Protein AF-A0A3M1MJD3-F1 (afdb_monomer_lite)

Radius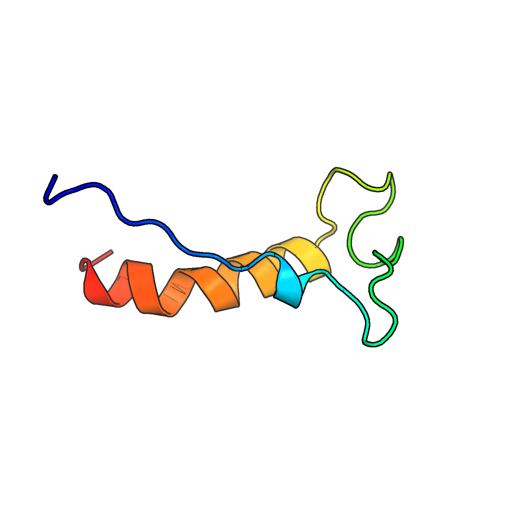 of gyration: 12.87 Å; chains: 1; bounding box: 31×25×32 Å

Foldseek 3Di:
DVPDDDDDQVVLQADPVRDGDCQQVVPVPDGDPVVVVSVCVSCVVVVVVVVD

pLDDT: mean 96.25, std 4.4, range [69.25, 98.62]

Sequence (52 aa):
GDHVHFLDIGDRFLQPDGIISRDIMPDLLHLSEEGYRRWAVALEPKLQALGL

Secondary structure (DSSP, 8-state):
-TT------GGGGB-TTSPBPTTT-TTSSS--HHHHHHHHHHHHHHHHHTT-

Structure (mmCIF, N/CA/C/O backbone):
data_AF-A0A3M1MJD3-F1
#
_entry.id   AF-A0A3M1MJD3-F1
#
loop_
_atom_site.group_PDB
_atom_site.id
_atom_site.type_symbol
_atom_site.label_atom_id
_atom_site.label_alt_id
_atom_site.label_comp_id
_atom_site.label_asym_id
_atom_site.label_entity_id
_atom_site.label_seq_id
_atom_site.pdbx_PDB_ins_code
_atom_site.Cartn_x
_atom_site.Cartn_y
_atom_site.Cartn_z
_atom_site.occupancy
_atom_site.B_iso_or_equiv
_atom_site.auth_seq_id
_atom_site.auth_comp_id
_atom_site.auth_asym_id
_atom_site.auth_atom_id
_atom_site.pdbx_PDB_model_num
ATOM 1 N N . GLY A 1 1 ? -10.732 -1.690 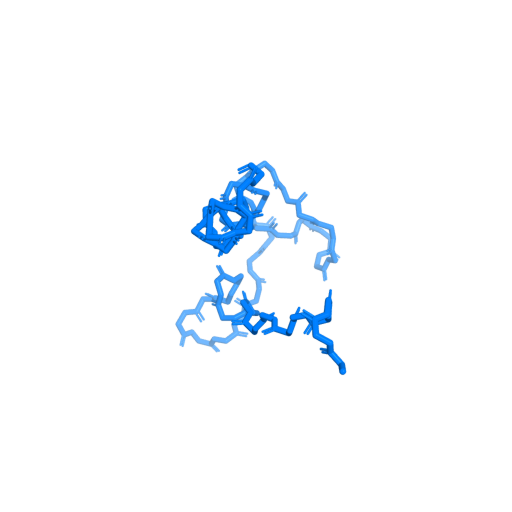22.071 1.00 69.25 1 GLY A N 1
ATOM 2 C CA . GLY A 1 1 ? -9.717 -1.603 21.001 1.00 69.25 1 GLY A CA 1
ATOM 3 C C . GLY A 1 1 ? -10.338 -0.980 19.775 1.00 69.25 1 GLY A C 1
ATOM 4 O O . GLY A 1 1 ? -10.062 -1.419 18.671 1.00 69.25 1 GLY A O 1
ATOM 5 N N . ASP A 1 2 ? -11.196 0.020 19.969 1.00 85.38 2 ASP A N 1
ATOM 6 C CA . ASP A 1 2 ? -12.296 0.280 19.027 1.00 85.38 2 ASP A CA 1
ATOM 7 C C . ASP A 1 2 ? -11.903 1.317 17.969 1.00 85.38 2 ASP A C 1
ATOM 9 O O . ASP A 1 2 ? -12.611 1.523 16.991 1.00 85.38 2 ASP A O 1
ATOM 13 N N . HIS A 1 3 ? -10.732 1.928 18.160 1.00 91.00 3 HIS A N 1
ATOM 14 C CA . HIS A 1 3 ? -10.120 2.922 17.281 1.00 91.00 3 HIS A CA 1
ATOM 15 C C . HIS A 1 3 ? -8.889 2.384 16.541 1.00 91.00 3 HIS A C 1
ATOM 17 O O . HIS A 1 3 ? -8.251 3.118 15.792 1.00 91.00 3 HIS A O 1
ATOM 23 N N . VAL A 1 4 ? -8.517 1.120 16.770 1.00 94.88 4 VAL A N 1
ATOM 24 C CA . VAL A 1 4 ? -7.380 0.486 16.097 1.00 94.88 4 VAL A CA 1
ATOM 25 C C . VAL A 1 4 ? -7.928 -0.462 15.042 1.00 94.88 4 VAL A C 1
ATOM 27 O O . VAL A 1 4 ? -8.687 -1.379 15.349 1.00 94.88 4 VAL A O 1
ATOM 30 N N . HIS A 1 5 ? -7.526 -0.251 13.792 1.00 94.88 5 HIS A N 1
ATOM 31 C CA . HIS A 1 5 ? -7.921 -1.095 12.673 1.00 94.88 5 HIS A CA 1
ATOM 32 C C . HIS A 1 5 ? -6.679 -1.587 11.943 1.00 94.88 5 HIS A C 1
ATOM 34 O O . HIS A 1 5 ? -5.893 -0.786 11.443 1.00 94.88 5 HIS A O 1
ATOM 40 N N . PHE A 1 6 ? -6.513 -2.904 11.881 1.00 95.75 6 PHE A N 1
ATOM 41 C CA . PHE A 1 6 ? -5.465 -3.529 11.088 1.00 95.75 6 PHE A CA 1
ATOM 42 C C . PHE A 1 6 ? -5.967 -3.769 9.663 1.00 95.75 6 PHE A C 1
ATOM 44 O O . PHE A 1 6 ? -7.041 -4.343 9.479 1.00 95.75 6 PHE A O 1
ATOM 51 N N . LEU A 1 7 ? -5.189 -3.324 8.678 1.00 97.00 7 LEU A N 1
ATOM 52 C CA . LEU A 1 7 ? -5.411 -3.562 7.256 1.00 97.00 7 LEU A CA 1
ATOM 53 C C . LEU A 1 7 ? -4.185 -4.289 6.703 1.00 97.00 7 LEU A C 1
ATOM 55 O O . LEU A 1 7 ? -3.097 -3.716 6.667 1.00 97.00 7 LEU A O 1
ATOM 59 N N . ASP A 1 8 ? -4.375 -5.530 6.266 1.00 97.12 8 ASP A N 1
ATOM 60 C CA . ASP A 1 8 ? -3.355 -6.261 5.521 1.00 97.12 8 ASP A CA 1
ATOM 61 C C . ASP A 1 8 ? -3.499 -5.940 4.031 1.00 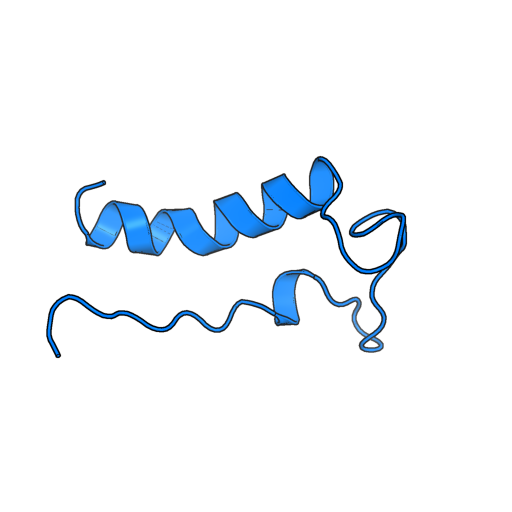97.12 8 ASP A C 1
ATOM 63 O O . AS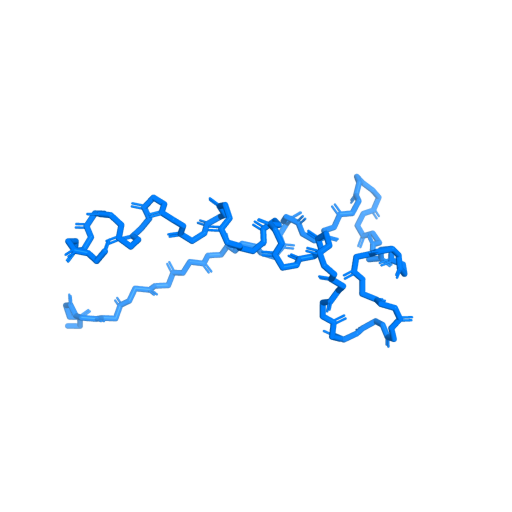P A 1 8 ? -4.464 -6.348 3.387 1.00 97.12 8 ASP A O 1
ATOM 67 N N . ILE A 1 9 ? -2.577 -5.128 3.517 1.00 97.56 9 ILE A N 1
ATOM 68 C CA . ILE A 1 9 ? -2.565 -4.652 2.124 1.00 97.56 9 ILE A CA 1
ATOM 69 C C . ILE A 1 9 ? -1.224 -4.936 1.438 1.00 97.56 9 ILE A C 1
ATOM 71 O O . ILE A 1 9 ? -0.915 -4.339 0.406 1.00 97.56 9 ILE A O 1
ATOM 75 N N . GLY A 1 10 ? -0.392 -5.800 2.031 1.00 95.31 10 GLY A N 1
ATOM 76 C CA . GLY A 1 10 ? 0.949 -6.089 1.518 1.00 95.31 10 GLY A CA 1
ATOM 77 C C . GLY A 1 10 ? 0.926 -6.717 0.123 1.00 95.31 10 GLY A C 1
ATOM 78 O O . GLY A 1 10 ? 1.772 -6.404 -0.715 1.00 95.31 10 GLY A O 1
ATOM 79 N N . ASP A 1 11 ? -0.093 -7.532 -0.152 1.00 96.25 11 ASP A N 1
ATOM 80 C CA . ASP A 1 11 ? -0.335 -8.191 -1.438 1.00 96.25 11 ASP A CA 1
ATOM 81 C C . ASP A 1 11 ? -0.444 -7.205 -2.613 1.00 96.25 11 ASP A C 1
ATOM 83 O O . ASP A 1 11 ? -0.067 -7.534 -3.735 1.00 96.25 11 ASP A O 1
ATOM 87 N N . ARG A 1 12 ? -0.875 -5.961 -2.363 1.00 96.94 12 ARG A N 1
ATOM 88 C CA . ARG A 1 12 ? -1.026 -4.923 -3.397 1.00 96.94 12 ARG A CA 1
ATOM 89 C C . ARG A 1 12 ? 0.299 -4.462 -3.999 1.00 96.94 12 ARG A C 1
ATOM 91 O O . ARG A 1 12 ? 0.312 -3.918 -5.109 1.00 96.94 12 ARG A O 1
ATOM 98 N N . PHE A 1 13 ? 1.407 -4.681 -3.296 1.00 97.25 13 PHE A N 1
ATOM 99 C CA . PHE A 1 13 ? 2.747 -4.319 -3.758 1.00 97.25 13 PHE A CA 1
ATOM 100 C C . PHE A 1 13 ? 3.476 -5.469 -4.455 1.00 97.25 13 PHE A C 1
ATOM 102 O O . PHE A 1 13 ? 4.485 -5.229 -5.122 1.00 97.25 13 PHE A O 1
ATOM 109 N N . LEU A 1 14 ? 2.975 -6.697 -4.309 1.00 96.94 14 LEU A N 1
ATOM 110 C CA . LEU A 1 14 ? 3.605 -7.891 -4.852 1.00 96.94 14 LEU A CA 1
ATOM 111 C C . LEU A 1 14 ? 3.142 -8.150 -6.285 1.00 96.94 14 LEU A C 1
ATOM 113 O O . LEU A 1 14 ? 1.993 -7.907 -6.659 1.00 96.94 14 LEU A O 1
ATOM 117 N N . GLN A 1 15 ? 4.055 -8.671 -7.093 1.00 94.56 15 GLN A N 1
ATOM 118 C CA . GLN A 1 15 ? 3.723 -9.300 -8.363 1.00 94.56 15 GLN A CA 1
ATOM 119 C C . GLN A 1 15 ? 3.192 -10.728 -8.128 1.00 94.56 15 GLN A C 1
ATOM 121 O O . GLN A 1 15 ? 3.327 -11.255 -7.020 1.00 94.56 15 GLN A O 1
ATOM 126 N N . PRO A 1 16 ? 2.599 -11.393 -9.142 1.00 95.19 16 PRO A N 1
ATOM 127 C CA . PRO A 1 16 ? 2.060 -12.748 -8.984 1.00 95.19 16 PRO A CA 1
ATOM 128 C C . PRO A 1 16 ? 3.074 -13.802 -8.509 1.00 95.19 16 PRO A C 1
ATOM 130 O O . PRO A 1 16 ? 2.681 -14.829 -7.965 1.00 95.19 16 PRO A O 1
ATOM 133 N N . ASP A 1 17 ? 4.368 -13.557 -8.713 1.00 96.19 17 ASP A N 1
ATOM 134 C CA . ASP A 1 17 ? 5.478 -14.401 -8.258 1.00 96.19 17 ASP A CA 1
ATOM 135 C C . ASP A 1 17 ? 5.981 -14.054 -6.841 1.00 96.19 17 ASP A C 1
ATOM 137 O O . ASP A 1 17 ? 6.926 -14.670 -6.350 1.00 96.19 17 ASP A O 1
ATOM 141 N N . GLY A 1 18 ? 5.355 -13.082 -6.172 1.00 95.81 18 GLY A N 1
ATOM 142 C CA . GLY A 1 18 ? 5.725 -12.622 -4.835 1.00 95.81 18 GLY A CA 1
ATOM 143 C C . GLY A 1 18 ? 6.878 -11.615 -4.800 1.00 95.81 18 GLY A C 1
ATOM 144 O O . GLY A 1 18 ? 7.326 -11.262 -3.710 1.00 95.81 18 GLY A O 1
ATOM 145 N N . ILE A 1 19 ? 7.371 -11.137 -5.949 1.00 96.12 19 ILE A N 1
ATOM 146 C CA . ILE A 1 19 ? 8.470 -10.165 -6.012 1.00 96.12 19 ILE A CA 1
ATOM 147 C C . ILE A 1 19 ? 7.933 -8.730 -5.963 1.00 96.12 19 ILE A C 1
ATOM 149 O O . ILE A 1 19 ? 6.908 -8.397 -6.557 1.00 96.12 19 ILE A O 1
ATOM 153 N N . ILE A 1 20 ? 8.670 -7.845 -5.287 1.00 96.62 20 ILE A N 1
ATOM 154 C CA . ILE A 1 20 ? 8.460 -6.396 -5.357 1.00 96.62 20 ILE A CA 1
ATOM 155 C C . ILE A 1 20 ? 9.221 -5.847 -6.568 1.00 96.62 20 ILE A C 1
ATOM 157 O O . ILE A 1 20 ? 10.447 -5.949 -6.643 1.00 96.62 20 ILE A O 1
ATOM 161 N N . SER A 1 21 ? 8.501 -5.241 -7.517 1.00 96.62 21 SER A N 1
ATOM 162 C CA . SER A 1 21 ? 9.131 -4.561 -8.659 1.00 96.62 21 SER A CA 1
ATOM 163 C C . SER A 1 21 ? 9.751 -3.226 -8.239 1.00 96.62 21 SER A C 1
ATOM 165 O O . SER A 1 21 ? 9.174 -2.489 -7.435 1.00 96.62 21 SER A O 1
ATOM 167 N N . ARG A 1 22 ? 10.870 -2.854 -8.874 1.00 97.81 22 ARG A N 1
ATOM 168 C CA . ARG A 1 22 ? 11.466 -1.513 -8.751 1.00 97.81 22 ARG A CA 1
ATOM 169 C C . ARG A 1 22 ? 10.584 -0.400 -9.321 1.00 97.81 22 ARG A C 1
ATOM 171 O O . ARG A 1 22 ? 10.744 0.749 -8.933 1.00 97.81 22 ARG A O 1
ATOM 178 N N . ASP A 1 23 ? 9.606 -0.734 -10.157 1.00 97.44 23 ASP A N 1
ATOM 179 C CA . ASP A 1 23 ? 8.593 0.232 -10.594 1.00 97.44 23 ASP A CA 1
ATOM 180 C C . ASP A 1 23 ? 7.646 0.621 -9.449 1.00 97.44 23 ASP A C 1
ATOM 182 O O . ASP A 1 23 ? 7.103 1.723 -9.446 1.00 97.44 23 ASP A O 1
ATOM 186 N N . ILE A 1 24 ? 7.452 -0.270 -8.468 1.00 98.00 24 ILE A N 1
ATOM 187 C CA . ILE A 1 24 ? 6.601 -0.054 -7.286 1.00 98.00 24 ILE A CA 1
ATOM 188 C C . ILE A 1 24 ? 7.421 0.472 -6.109 1.00 98.00 24 ILE A C 1
ATOM 190 O O . ILE A 1 24 ? 6.976 1.395 -5.430 1.00 98.00 24 ILE A O 1
ATOM 194 N N . MET A 1 25 ? 8.615 -0.086 -5.886 1.00 98.38 25 MET A N 1
ATOM 195 C CA . MET A 1 25 ? 9.568 0.367 -4.870 1.00 98.38 25 MET A CA 1
ATOM 196 C C . MET A 1 25 ? 10.984 0.452 -5.460 1.00 98.38 25 MET A C 1
ATOM 198 O O . MET A 1 25 ? 11.689 -0.562 -5.491 1.00 98.38 25 MET A O 1
ATOM 202 N N . PRO A 1 26 ? 11.440 1.629 -5.928 1.00 98.31 26 PRO A N 1
ATOM 203 C CA . PRO A 1 26 ? 12.702 1.764 -6.664 1.00 98.31 26 PRO A CA 1
ATOM 204 C C . PRO A 1 26 ? 13.936 1.254 -5.916 1.00 98.31 26 PRO A C 1
ATOM 206 O O . PRO A 1 26 ? 14.839 0.671 -6.525 1.00 98.31 26 PRO A O 1
ATOM 209 N N . ASP A 1 27 ? 13.952 1.418 -4.596 1.00 98.25 27 ASP A N 1
ATOM 210 C CA . ASP A 1 27 ? 15.000 0.959 -3.682 1.00 98.25 27 ASP A CA 1
ATOM 211 C C . ASP A 1 27 ? 14.593 -0.269 -2.849 1.00 98.25 27 ASP A C 1
ATOM 213 O O . ASP A 1 27 ? 15.314 -0.653 -1.932 1.00 98.25 27 ASP A O 1
ATOM 217 N N . LEU A 1 28 ? 13.474 -0.910 -3.204 1.00 96.56 28 LEU A N 1
ATOM 218 C CA . LEU A 1 28 ? 12.870 -2.038 -2.488 1.00 96.56 28 LEU A CA 1
ATOM 219 C C . LEU A 1 28 ? 12.390 -1.698 -1.064 1.00 96.56 28 LEU A C 1
ATOM 221 O O . LEU A 1 28 ? 12.238 -2.601 -0.242 1.00 96.56 28 LEU A O 1
ATOM 225 N N . LEU A 1 29 ? 12.140 -0.415 -0.775 1.00 96.88 29 LEU A N 1
ATOM 226 C CA . LEU A 1 29 ? 11.571 0.040 0.494 1.00 96.88 29 LEU A CA 1
ATOM 227 C C . LEU A 1 29 ? 10.523 1.146 0.307 1.00 96.88 29 LEU A C 1
ATOM 229 O O . LEU A 1 29 ? 9.388 1.010 0.760 1.00 96.88 29 LEU A O 1
ATOM 233 N N . HIS A 1 30 ? 10.886 2.245 -0.348 1.00 98.44 30 HIS A N 1
ATOM 234 C CA . HIS A 1 30 ? 10.020 3.408 -0.509 1.00 98.44 30 HIS A CA 1
ATOM 235 C C . HIS A 1 30 ? 9.152 3.275 -1.758 1.00 98.44 30 HIS A C 1
ATOM 237 O O . HIS A 1 30 ? 9.620 2.845 -2.811 1.00 98.44 30 HIS A O 1
ATOM 243 N N . LEU A 1 31 ? 7.884 3.675 -1.652 1.00 98.44 31 LEU A N 1
ATOM 244 C CA . LEU A 1 31 ? 6.940 3.611 -2.764 1.00 98.44 31 LEU A CA 1
ATOM 245 C C . LEU A 1 31 ? 7.280 4.647 -3.845 1.00 98.44 31 LEU A C 1
ATOM 247 O O . LEU A 1 31 ? 7.599 5.800 -3.556 1.00 98.44 31 LEU A O 1
ATOM 251 N N . SER A 1 32 ? 7.151 4.238 -5.104 1.00 98.56 32 SER A N 1
ATOM 252 C CA . SER A 1 32 ? 7.055 5.147 -6.246 1.00 98.56 32 SER A CA 1
ATOM 253 C C . SER A 1 32 ? 5.680 5.828 -6.288 1.00 98.56 32 SER A C 1
ATOM 255 O O . SER A 1 32 ? 4.792 5.519 -5.493 1.00 98.56 32 SER A O 1
ATOM 257 N N . GLU A 1 33 ? 5.454 6.715 -7.260 1.00 98.62 33 GLU A N 1
ATOM 258 C CA . GLU A 1 33 ? 4.126 7.296 -7.506 1.00 98.62 33 GLU A CA 1
ATOM 259 C C . GLU A 1 33 ? 3.049 6.216 -7.730 1.00 98.62 33 GLU A C 1
ATOM 261 O O . GLU A 1 33 ? 1.966 6.275 -7.148 1.00 98.62 33 GLU A O 1
ATOM 266 N N . GLU A 1 34 ? 3.356 5.191 -8.528 1.00 98.00 34 GLU A N 1
ATOM 267 C CA . GLU A 1 34 ? 2.456 4.052 -8.735 1.00 98.00 34 GLU A CA 1
ATOM 268 C C . GLU A 1 34 ? 2.273 3.239 -7.446 1.00 98.00 34 GLU A C 1
ATOM 270 O O . GLU A 1 34 ? 1.151 2.857 -7.115 1.00 98.00 34 GLU A O 1
ATOM 275 N N . GLY A 1 35 ? 3.341 3.028 -6.670 1.00 98.12 35 GLY A N 1
ATOM 276 C CA . GLY A 1 35 ? 3.240 2.379 -5.362 1.00 98.12 35 GLY A CA 1
ATOM 277 C C . GLY A 1 35 ? 2.297 3.125 -4.411 1.00 98.12 35 GLY A C 1
ATOM 278 O O . GLY A 1 35 ? 1.422 2.511 -3.796 1.00 98.12 35 GLY A O 1
ATOM 279 N N . TYR A 1 36 ? 2.405 4.454 -4.345 1.00 98.62 36 TYR A N 1
ATOM 280 C CA . TYR A 1 36 ? 1.511 5.290 -3.543 1.00 98.62 36 TYR A CA 1
ATOM 281 C C . TYR A 1 36 ? 0.071 5.268 -4.049 1.00 98.62 36 TYR A C 1
ATOM 283 O O . TYR A 1 36 ? -0.850 5.247 -3.234 1.00 98.62 36 TYR A O 1
ATOM 291 N N . ARG A 1 37 ? -0.151 5.209 -5.366 1.00 98.50 37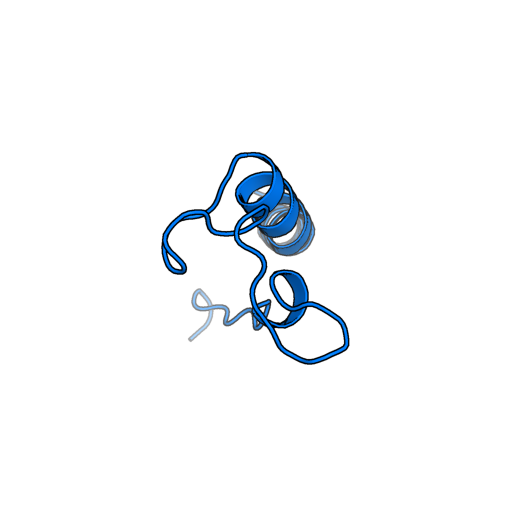 ARG A N 1
ATOM 292 C CA . ARG A 1 37 ? -1.496 5.056 -5.940 1.00 98.50 37 ARG A CA 1
ATOM 293 C C . ARG A 1 37 ? -2.158 3.760 -5.471 1.00 98.50 37 ARG A C 1
ATOM 295 O O . ARG A 1 37 ? -3.302 3.792 -5.025 1.00 98.50 37 ARG A O 1
ATOM 302 N N . ARG A 1 38 ? -1.436 2.633 -5.504 1.00 98.00 38 ARG A N 1
ATOM 303 C CA . ARG A 1 38 ? -1.940 1.340 -5.003 1.00 98.00 38 ARG A CA 1
ATOM 304 C C . ARG A 1 38 ? -2.244 1.380 -3.511 1.00 98.00 38 ARG A C 1
ATOM 306 O O . ARG A 1 38 ? -3.290 0.889 -3.091 1.00 98.00 38 ARG A O 1
ATOM 313 N N . TRP A 1 39 ? -1.355 1.989 -2.727 1.00 98.31 39 TRP A N 1
ATOM 314 C CA . TRP A 1 39 ? -1.549 2.175 -1.291 1.00 98.31 39 TRP A CA 1
ATOM 315 C C . TRP A 1 39 ? -2.800 3.009 -0.989 1.00 98.31 39 TRP A C 1
ATOM 317 O O . TRP A 1 39 ? -3.637 2.588 -0.194 1.00 98.31 39 TRP A O 1
ATOM 327 N N . ALA A 1 40 ? -2.978 4.140 -1.678 1.00 98.31 40 ALA A N 1
ATOM 328 C CA . ALA A 1 40 ? -4.137 5.014 -1.511 1.00 98.31 40 ALA A CA 1
ATOM 329 C C . ALA A 1 40 ? -5.452 4.295 -1.844 1.00 98.31 40 ALA A C 1
ATOM 331 O O . ALA A 1 40 ? -6.365 4.290 -1.022 1.00 98.31 40 ALA A O 1
ATOM 332 N N . VA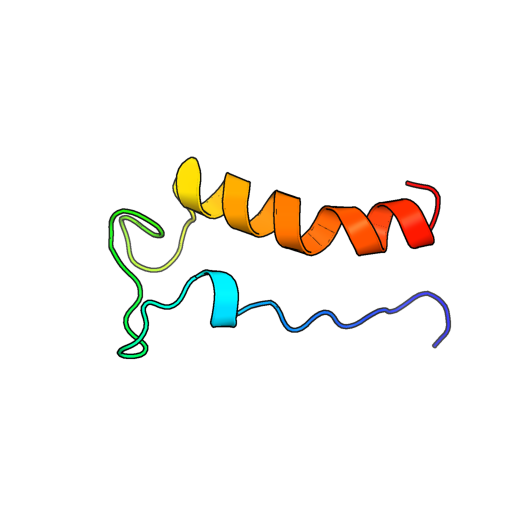L A 1 41 ? -5.520 3.610 -2.992 1.00 98.31 41 VAL A N 1
ATOM 333 C CA . VAL A 1 41 ? -6.703 2.828 -3.400 1.00 98.31 41 VAL A CA 1
ATOM 334 C C . VAL A 1 41 ? -7.037 1.727 -2.387 1.00 98.31 41 VAL A C 1
ATOM 336 O O . VAL A 1 41 ? -8.207 1.444 -2.144 1.00 98.31 41 VAL A O 1
ATOM 339 N N . ALA A 1 42 ? -6.029 1.098 -1.776 1.00 98.25 42 ALA A N 1
ATOM 340 C CA . ALA A 1 42 ? -6.249 0.064 -0.767 1.00 98.25 42 ALA A CA 1
ATOM 341 C C . ALA A 1 42 ? -6.765 0.629 0.571 1.00 98.25 42 ALA A C 1
ATOM 343 O O . ALA A 1 42 ? -7.526 -0.044 1.267 1.00 98.25 42 ALA A O 1
ATOM 344 N N . LEU A 1 43 ? -6.367 1.853 0.934 1.00 98.12 43 LEU A N 1
ATOM 345 C CA . LEU A 1 43 ? -6.785 2.513 2.174 1.00 98.12 43 LEU A CA 1
ATOM 346 C C . LEU A 1 43 ? -8.145 3.207 2.074 1.00 98.12 43 LEU A C 1
ATOM 348 O O . LEU A 1 43 ? -8.894 3.217 3.053 1.00 98.12 43 LEU A O 1
ATOM 352 N N . GLU A 1 44 ? -8.458 3.790 0.919 1.00 98.31 44 GLU A N 1
ATOM 353 C CA . GLU A 1 44 ? -9.613 4.669 0.713 1.00 98.31 44 GLU A CA 1
ATOM 354 C C . GLU A 1 44 ? -10.944 4.089 1.231 1.00 98.31 44 GLU A C 1
ATOM 356 O O . GLU A 1 44 ? -11.614 4.782 2.001 1.00 98.31 44 GLU A O 1
ATOM 361 N N . PRO A 1 45 ? -11.313 2.817 0.966 1.00 97.88 45 PRO A N 1
ATOM 362 C CA . PRO A 1 45 ? -12.573 2.266 1.469 1.00 97.88 45 PRO A CA 1
ATOM 363 C C . PRO A 1 45 ? -12.659 2.262 2.999 1.00 97.88 45 PRO A C 1
ATOM 365 O O . PRO A 1 45 ? -13.730 2.463 3.575 1.00 97.88 45 PRO A O 1
ATOM 368 N N . LYS A 1 46 ? -11.530 2.033 3.682 1.00 97.31 46 LYS A N 1
ATOM 369 C CA . LYS A 1 46 ? -11.496 2.026 5.145 1.00 97.31 46 LYS A CA 1
ATOM 370 C C . LYS A 1 46 ? -11.605 3.435 5.710 1.00 97.31 46 LYS A C 1
ATOM 372 O O . LYS A 1 46 ? -12.293 3.611 6.711 1.00 97.31 46 LYS A O 1
ATOM 377 N N . LEU A 1 47 ? -10.939 4.405 5.090 1.00 97.44 47 LEU A N 1
ATOM 378 C CA . LEU A 1 47 ? -11.028 5.810 5.487 1.00 97.44 47 LEU A CA 1
ATOM 379 C C . LEU A 1 47 ? -12.471 6.312 5.354 1.00 97.44 47 LEU A C 1
ATOM 381 O O . LEU A 1 47 ? -13.032 6.790 6.337 1.00 97.44 47 LEU A O 1
ATOM 385 N N . GLN A 1 48 ? -13.121 6.028 4.223 1.00 98.19 48 GLN A N 1
ATOM 386 C CA . GLN A 1 48 ? -14.533 6.353 4.006 1.00 98.19 48 GLN A CA 1
ATOM 387 C C . GLN A 1 48 ? -15.449 5.701 5.052 1.00 98.19 48 GLN A C 1
ATOM 389 O O . GLN A 1 48 ? -16.330 6.356 5.605 1.00 98.19 48 GLN A O 1
ATOM 394 N N . ALA A 1 49 ? -15.225 4.424 5.387 1.00 96.75 49 ALA A N 1
ATOM 395 C CA . ALA A 1 49 ? -15.988 3.732 6.430 1.00 96.75 49 ALA A CA 1
ATOM 396 C C . ALA A 1 49 ? -15.787 4.327 7.839 1.00 96.75 49 ALA A C 1
ATOM 398 O O . ALA A 1 49 ? -16.631 4.130 8.713 1.00 96.75 49 ALA A O 1
ATOM 399 N N . LEU A 1 50 ? -14.677 5.035 8.069 1.00 96.25 50 LEU A N 1
ATOM 400 C CA . LEU A 1 50 ? -14.409 5.794 9.294 1.00 96.25 50 LEU A CA 1
ATOM 401 C C . LEU A 1 50 ? -14.909 7.248 9.221 1.00 96.25 50 LEU A C 1
ATOM 403 O O . LEU A 1 50 ? -14.809 7.960 10.219 1.00 96.25 50 LEU A O 1
ATOM 407 N N . GLY A 1 51 ? -15.462 7.678 8.083 1.00 96.44 51 GLY A N 1
ATOM 408 C CA . GLY A 1 51 ? -15.933 9.046 7.858 1.00 96.44 51 GLY A CA 1
ATOM 409 C C . GLY A 1 51 ? -14.820 10.060 7.581 1.00 96.44 51 GLY A C 1
ATOM 410 O O . GLY A 1 51 ? -15.015 11.242 7.865 1.00 96.44 51 GLY A O 1
ATOM 411 N N . LEU A 1 52 ? -13.669 9.598 7.080 1.00 91.69 52 LEU A N 1
ATOM 412 C CA . LEU A 1 52 ? -12.530 10.415 6.644 1.00 91.69 52 LEU A CA 1
ATOM 413 C C . LEU A 1 52 ? -12.530 10.629 5.128 1.00 91.69 52 LEU A C 1
ATOM 415 O O . LEU A 1 52 ? -12.982 9.712 4.403 1.00 91.69 52 LEU A O 1
#